Protein AF-A0A6B1W3E7-F1 (afdb_monomer_lite)

pLDDT: mean 83.63, std 7.72, range [58.0, 90.69]

Structure (mmCIF, N/CA/C/O backbone):
data_AF-A0A6B1W3E7-F1
#
_entry.id   AF-A0A6B1W3E7-F1
#
loop_
_atom_site.group_PDB
_atom_site.id
_atom_site.type_symbol
_atom_site.label_atom_id
_atom_site.label_alt_id
_atom_site.label_comp_id
_atom_site.labe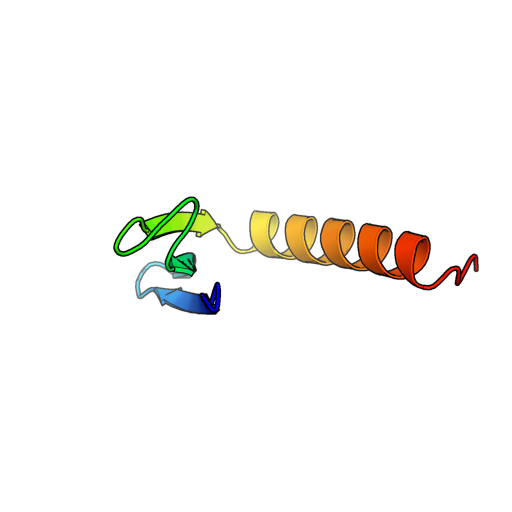l_asym_id
_atom_site.label_entity_id
_atom_site.label_seq_id
_atom_site.pdbx_PDB_ins_code
_atom_site.Cartn_x
_atom_site.Cartn_y
_atom_site.Cartn_z
_atom_site.occupancy
_atom_site.B_iso_or_equiv
_atom_site.auth_seq_id
_atom_site.auth_comp_id
_atom_site.auth_asym_id
_atom_site.auth_atom_id
_atom_site.pdbx_PDB_model_num
ATOM 1 N N . MET A 1 1 ? 8.478 7.540 -17.294 1.00 58.44 1 MET A N 1
ATOM 2 C CA . MET A 1 1 ? 7.114 7.048 -17.024 1.00 58.44 1 MET A CA 1
ATOM 3 C C . MET A 1 1 ? 6.962 7.091 -15.531 1.00 58.44 1 MET A C 1
ATOM 5 O O . MET A 1 1 ? 7.801 6.497 -14.868 1.00 58.44 1 MET A O 1
ATOM 9 N N . ASP A 1 2 ? 5.986 7.836 -15.027 1.00 74.88 2 ASP A N 1
ATOM 10 C CA . ASP A 1 2 ? 5.810 7.974 -13.587 1.00 74.88 2 ASP A CA 1
ATOM 11 C C . ASP A 1 2 ? 4.993 6.791 -13.071 1.00 74.88 2 ASP A C 1
ATOM 13 O O . ASP A 1 2 ? 3.856 6.544 -13.493 1.00 74.88 2 ASP A O 1
ATOM 17 N N . THR A 1 3 ? 5.624 6.010 -12.200 1.00 73.44 3 THR A N 1
ATOM 18 C CA . THR A 1 3 ? 4.935 5.026 -11.372 1.00 73.44 3 THR A CA 1
ATOM 19 C C . THR A 1 3 ? 4.193 5.797 -10.294 1.00 73.44 3 THR A C 1
ATOM 21 O O . THR A 1 3 ? 4.796 6.580 -9.561 1.00 73.44 3 THR A O 1
ATOM 24 N N . HIS A 1 4 ? 2.885 5.585 -10.192 1.00 82.94 4 HIS A N 1
ATOM 25 C CA . HIS A 1 4 ? 2.065 6.221 -9.167 1.00 82.94 4 HIS A CA 1
ATOM 26 C C . HIS A 1 4 ? 1.528 5.160 -8.221 1.00 82.94 4 HIS A C 1
ATOM 28 O O . HIS A 1 4 ? 0.951 4.171 -8.671 1.00 82.94 4 HIS A O 1
ATOM 34 N N . ILE A 1 5 ? 1.705 5.396 -6.924 1.00 85.12 5 ILE A N 1
ATOM 35 C CA . ILE A 1 5 ? 1.101 4.590 -5.867 1.00 85.12 5 ILE A CA 1
ATOM 36 C C . ILE A 1 5 ? -0.158 5.317 -5.398 1.00 85.12 5 ILE A C 1
ATOM 38 O O . ILE A 1 5 ? -0.110 6.514 -5.100 1.00 85.12 5 ILE A O 1
ATOM 42 N N . ARG A 1 6 ? -1.286 4.613 -5.342 1.00 87.69 6 ARG A N 1
ATOM 43 C CA . ARG A 1 6 ? -2.524 5.090 -4.718 1.00 87.69 6 ARG A CA 1
ATOM 44 C C . ARG A 1 6 ? -2.906 4.152 -3.590 1.00 87.69 6 ARG A C 1
ATOM 46 O O . ARG A 1 6 ? -2.763 2.944 -3.715 1.00 87.69 6 ARG A O 1
ATOM 53 N N . VAL A 1 7 ? -3.394 4.724 -2.497 1.00 86.88 7 VAL A N 1
ATOM 54 C CA . VAL A 1 7 ? -3.898 3.971 -1.347 1.00 86.88 7 VAL A CA 1
ATOM 55 C C . VAL A 1 7 ? -5.315 4.448 -1.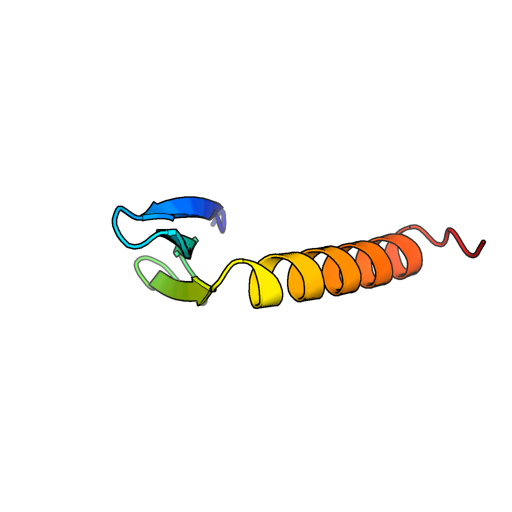062 1.00 86.88 7 VAL A C 1
ATOM 57 O O . VAL A 1 7 ? -5.554 5.655 -0.981 1.00 86.88 7 VAL A O 1
ATOM 60 N N . SER A 1 8 ? -6.261 3.521 -0.935 1.00 90.69 8 SER A N 1
ATOM 61 C CA . SER A 1 8 ? -7.666 3.820 -0.642 1.00 90.69 8 SER A CA 1
ATOM 62 C C . SER A 1 8 ? -8.248 2.836 0.374 1.00 90.69 8 SER A C 1
ATOM 64 O O . SER A 1 8 ? -7.784 1.705 0.475 1.00 90.69 8 SER A O 1
ATOM 66 N N . LEU A 1 9 ? -9.242 3.272 1.155 1.00 89.94 9 LEU A N 1
ATOM 67 C CA . LEU A 1 9 ? -9.986 2.414 2.082 1.00 89.94 9 LEU A CA 1
ATOM 68 C C . LEU A 1 9 ? -11.289 1.967 1.414 1.00 89.94 9 LEU A C 1
ATOM 70 O O . LEU A 1 9 ? -12.124 2.801 1.055 1.00 89.94 9 LEU A O 1
ATOM 74 N N . ASN A 1 10 ? -11.464 0.658 1.274 1.00 88.00 10 ASN A N 1
ATOM 75 C CA . ASN A 1 10 ? -12.659 0.048 0.711 1.00 88.00 10 ASN A CA 1
ATOM 76 C C . ASN A 1 10 ? -13.795 -0.040 1.739 1.00 88.00 10 ASN A C 1
ATOM 78 O O . ASN A 1 10 ? -13.603 0.064 2.952 1.00 88.00 10 ASN A O 1
ATOM 82 N N . GLN A 1 11 ? -15.012 -0.271 1.241 1.00 86.25 11 GLN A N 1
ATOM 83 C CA . GLN A 1 11 ? -16.224 -0.389 2.065 1.00 86.25 11 GLN A CA 1
ATOM 84 C C . GLN A 1 11 ? -16.209 -1.595 3.017 1.00 86.25 11 GLN A C 1
ATOM 86 O O . GLN A 1 11 ? -16.945 -1.611 3.998 1.00 86.25 11 GLN A O 1
ATOM 91 N N . ASP A 1 12 ? -15.378 -2.595 2.734 1.00 88.50 12 ASP A N 1
ATOM 92 C CA . ASP A 1 12 ? -15.165 -3.783 3.560 1.00 88.50 12 ASP A CA 1
ATOM 93 C C . ASP A 1 12 ? -14.035 -3.604 4.592 1.00 88.50 12 ASP A C 1
ATOM 95 O O . ASP A 1 12 ? -13.574 -4.583 5.175 1.00 88.50 12 ASP A O 1
ATOM 99 N N . TYR A 1 13 ? -13.608 -2.358 4.827 1.00 85.06 13 TYR A N 1
ATOM 100 C CA . TYR A 1 13 ? -12.546 -1.970 5.760 1.00 85.06 13 TYR A CA 1
ATOM 101 C C . TYR A 1 13 ? -11.152 -2.519 5.423 1.00 85.06 13 TYR A C 1
ATOM 103 O O . TYR A 1 13 ? -10.267 -2.517 6.278 1.00 85.06 13 TYR A O 1
ATOM 111 N N . ARG A 1 14 ? -10.930 -2.940 4.174 1.00 88.56 14 ARG A N 1
ATOM 112 C CA . ARG A 1 14 ? -9.596 -3.266 3.656 1.00 88.56 14 ARG A CA 1
ATOM 113 C C . ARG A 1 14 ? -9.008 -2.094 2.886 1.00 88.56 14 ARG A C 1
ATOM 115 O O . ARG A 1 14 ? -9.731 -1.315 2.269 1.00 88.56 14 ARG A O 1
ATOM 122 N N . PHE A 1 15 ? -7.692 -1.977 2.898 1.00 88.44 15 PHE A N 1
ATOM 123 C CA . PHE A 1 15 ? -6.966 -1.007 2.095 1.00 88.44 15 PHE A CA 1
ATOM 124 C C . PHE A 1 15 ? -6.655 -1.600 0.724 1.00 88.44 15 PHE A C 1
ATOM 126 O O . PHE A 1 15 ? -6.206 -2.737 0.634 1.00 88.44 15 PHE A O 1
ATOM 133 N N . SER A 1 16 ? -6.875 -0.834 -0.340 1.00 89.88 16 SER A N 1
ATOM 134 C CA . SER A 1 16 ? -6.356 -1.139 -1.673 1.00 89.88 16 SER A CA 1
ATOM 135 C C . SER A 1 16 ? -5.132 -0.271 -1.939 1.00 89.88 16 SER A C 1
ATOM 137 O O . SER A 1 16 ? -5.201 0.957 -1.818 1.00 89.88 16 SER A O 1
ATOM 139 N N . VAL A 1 17 ? -4.010 -0.919 -2.256 1.00 88.62 17 VAL A N 1
ATOM 140 C CA . VAL A 1 17 ? -2.768 -0.290 -2.708 1.00 88.62 17 VAL A CA 1
ATOM 141 C C . VAL A 1 17 ? -2.593 -0.597 -4.189 1.00 88.62 17 VAL A C 1
ATOM 143 O O . VAL A 1 17 ? -2.377 -1.739 -4.587 1.00 88.62 17 VAL A O 1
ATOM 146 N N . GLU A 1 18 ? -2.674 0.447 -4.997 1.00 89.31 18 GLU A N 1
ATOM 147 C CA . GLU A 1 18 ? -2.624 0.411 -6.451 1.00 89.31 18 GLU A CA 1
ATOM 148 C C . GLU A 1 18 ? -1.280 0.961 -6.937 1.00 89.31 18 GLU A C 1
ATOM 150 O O . GLU A 1 18 ? -0.943 2.118 -6.673 1.00 89.31 18 GLU A O 1
ATOM 155 N N . ILE A 1 19 ? -0.515 0.159 -7.678 1.00 87.56 19 ILE A N 1
ATOM 156 C CA . ILE A 1 19 ? 0.715 0.582 -8.354 1.00 87.56 19 ILE A CA 1
ATOM 157 C C . ILE A 1 19 ? 0.439 0.661 -9.851 1.00 87.56 19 ILE A C 1
ATOM 159 O O . ILE A 1 19 ? 0.351 -0.349 -10.557 1.00 87.56 19 ILE A O 1
ATOM 163 N N . LEU A 1 20 ? 0.300 1.888 -10.344 1.00 85.31 20 LEU A N 1
ATOM 164 C CA . LEU A 1 20 ? 0.049 2.173 -11.751 1.00 85.31 20 LEU A CA 1
ATOM 165 C C . LEU A 1 20 ? 1.356 2.158 -12.547 1.00 85.31 20 LEU A C 1
ATOM 167 O O . LEU A 1 20 ? 2.373 2.692 -12.105 1.00 85.31 20 LEU A O 1
ATOM 171 N N . ASN A 1 21 ? 1.288 1.607 -13.759 1.00 83.69 21 ASN A N 1
ATOM 172 C CA . ASN A 1 21 ? 2.414 1.410 -14.674 1.00 83.69 21 ASN A CA 1
ATOM 173 C C . ASN A 1 21 ? 3.515 0.481 -14.131 1.00 83.69 21 ASN A C 1
ATOM 175 O O . ASN A 1 21 ? 4.698 0.653 -14.438 1.00 83.69 21 ASN A O 1
ATOM 179 N N . PHE A 1 22 ? 3.142 -0.520 -13.330 1.00 78.81 22 PHE A N 1
ATOM 180 C CA . PHE A 1 22 ? 4.084 -1.488 -12.777 1.00 78.81 22 PHE A CA 1
ATOM 181 C C . PHE A 1 22 ? 4.694 -2.342 -13.900 1.00 78.81 22 PHE A C 1
ATOM 183 O O . PHE A 1 22 ? 4.017 -3.185 -14.465 1.00 78.81 22 PHE A O 1
ATOM 190 N N . HIS A 1 23 ? 5.974 -2.139 -14.228 1.00 78.06 23 HIS A N 1
ATOM 191 C CA . HIS A 1 23 ? 6.690 -2.768 -15.360 1.00 78.06 23 HIS A CA 1
ATOM 192 C C . HIS A 1 23 ? 6.304 -2.294 -16.776 1.00 78.06 23 HIS A C 1
ATOM 194 O O . HIS A 1 23 ? 6.842 -2.809 -17.757 1.00 78.06 23 HIS A O 1
ATOM 200 N N . GLY A 1 24 ? 5.443 -1.285 -16.924 1.00 79.12 24 GLY A N 1
ATOM 201 C CA . GLY A 1 24 ? 5.135 -0.700 -18.231 1.00 79.12 24 GLY A CA 1
ATOM 202 C C . GLY A 1 24 ? 3.762 -0.032 -18.305 1.00 79.12 24 GLY A C 1
ATOM 203 O O . GLY A 1 24 ? 2.971 -0.146 -17.370 1.00 79.12 24 GLY A O 1
ATOM 204 N N . PRO A 1 25 ? 3.453 0.669 -19.411 1.00 84.19 25 PRO A N 1
ATOM 205 C CA . PRO A 1 25 ? 2.179 1.360 -19.595 1.00 84.19 25 PRO A CA 1
ATOM 206 C C . PRO A 1 25 ? 0.973 0.449 -19.408 1.00 84.19 25 PRO A C 1
ATOM 208 O O . PRO A 1 25 ? 0.881 -0.600 -20.042 1.00 84.19 25 PRO A O 1
ATOM 211 N N . GLY A 1 26 ? 0.023 0.884 -18.583 1.00 80.56 26 GLY A N 1
ATOM 212 C CA . GLY A 1 26 ? -1.260 0.196 -18.420 1.00 80.56 26 GLY A CA 1
ATOM 213 C C . GLY A 1 26 ? -1.195 -1.105 -17.619 1.00 80.56 26 GLY A C 1
ATOM 214 O O . GLY A 1 26 ? -2.230 -1.740 -17.435 1.00 80.56 26 GLY A O 1
ATOM 215 N N . VAL A 1 27 ? -0.021 -1.490 -17.111 1.00 81.12 27 VAL A N 1
ATOM 216 C CA . VAL A 1 27 ? 0.091 -2.591 -16.154 1.00 81.12 27 VAL A CA 1
ATOM 217 C C . VAL A 1 27 ? -0.194 -2.050 -14.756 1.00 81.12 27 VAL A C 1
ATOM 219 O O . VAL A 1 27 ? 0.437 -1.093 -14.303 1.00 81.12 27 VAL A O 1
ATOM 222 N N . HIS A 1 28 ? -1.175 -2.650 -14.091 1.00 84.81 28 HIS A N 1
ATOM 223 C CA . HIS A 1 28 ? -1.631 -2.267 -12.762 1.00 84.81 28 HIS A CA 1
ATOM 224 C C . HIS A 1 28 ? -1.449 -3.439 -11.800 1.00 84.81 28 HIS A C 1
ATOM 226 O O . HIS A 1 28 ? -1.882 -4.551 -12.103 1.00 84.81 28 HIS A O 1
ATOM 232 N N . LEU A 1 29 ? -0.808 -3.185 -10.660 1.00 85.12 29 LEU A N 1
ATOM 233 C CA . LEU A 1 29 ? -0.767 -4.120 -9.541 1.00 85.12 29 LEU A CA 1
ATOM 234 C C . LEU A 1 29 ? -1.653 -3.575 -8.423 1.00 85.12 29 LEU A C 1
ATOM 236 O O . LEU A 1 29 ? -1.384 -2.491 -7.917 1.00 85.12 29 LEU A O 1
ATOM 240 N N . GLU A 1 30 ? -2.668 -4.339 -8.033 1.00 88.31 30 GLU A N 1
ATOM 241 C CA . GLU A 1 30 ? -3.514 -4.035 -6.880 1.00 88.31 30 GLU A CA 1
ATOM 242 C C . GLU A 1 30 ? -3.245 -5.048 -5.766 1.00 88.31 30 GLU A C 1
ATOM 244 O O . GLU A 1 30 ? -3.240 -6.259 -6.003 1.00 88.31 30 GLU A O 1
ATOM 249 N N . VAL A 1 31 ? -3.035 -4.551 -4.550 1.00 88.06 31 VAL A N 1
ATOM 250 C CA . VAL A 1 31 ? -2.888 -5.367 -3.344 1.00 88.06 31 VAL A CA 1
ATOM 251 C C . VAL A 1 31 ? -3.953 -4.945 -2.342 1.00 88.06 31 VAL A C 1
ATOM 253 O O . VAL A 1 31 ? -4.063 -3.768 -2.006 1.00 88.06 31 VAL A O 1
ATOM 256 N N . LEU A 1 32 ? -4.726 -5.916 -1.856 1.00 89.00 32 LEU A N 1
ATOM 257 C CA . LEU A 1 32 ? -5.675 -5.715 -0.766 1.00 89.00 32 LEU A CA 1
ATOM 258 C C . LEU A 1 32 ? -5.001 -6.079 0.554 1.00 89.00 32 LEU A C 1
ATOM 260 O O . LEU A 1 32 ? -4.546 -7.209 0.715 1.00 89.00 32 LEU A O 1
ATOM 264 N N . LEU A 1 33 ? -4.968 -5.130 1.480 1.00 89.06 33 LEU A N 1
ATOM 265 C CA . LEU A 1 33 ? -4.360 -5.261 2.799 1.00 89.06 33 LEU A CA 1
ATOM 266 C C . LEU A 1 33 ? -5.437 -5.093 3.865 1.00 89.06 33 LEU A C 1
ATO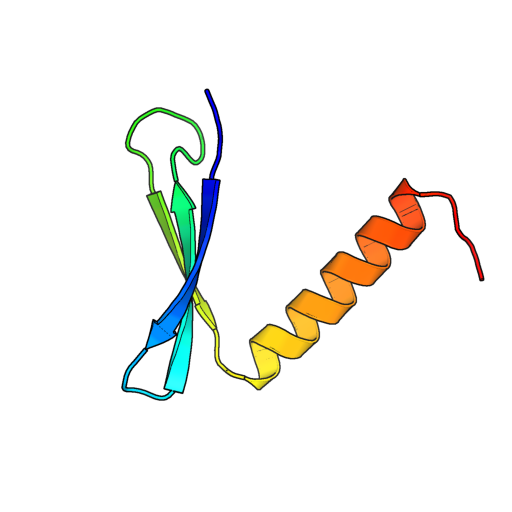M 268 O O . LEU A 1 33 ? -6.307 -4.224 3.745 1.00 89.06 33 LEU A O 1
ATOM 272 N N . ASP A 1 34 ? -5.387 -5.894 4.921 1.00 89.81 34 ASP A N 1
ATOM 273 C CA . ASP A 1 34 ? -6.131 -5.552 6.127 1.00 89.81 34 ASP A CA 1
ATOM 274 C C . ASP A 1 34 ? -5.371 -4.507 6.970 1.00 89.81 34 ASP A C 1
ATOM 276 O O . ASP A 1 34 ? -4.283 -4.038 6.621 1.00 89.81 34 ASP A O 1
ATOM 280 N N . THR A 1 35 ? -5.974 -4.076 8.079 1.00 82.94 35 THR A N 1
ATOM 281 C CA . THR A 1 35 ? -5.348 -3.098 8.979 1.00 82.94 35 THR A CA 1
ATOM 282 C C . THR A 1 35 ? -4.044 -3.598 9.601 1.00 82.94 35 THR A C 1
ATOM 284 O O . THR A 1 35 ? -3.157 -2.787 9.844 1.00 82.94 35 THR A O 1
ATOM 287 N N . ALA A 1 36 ? -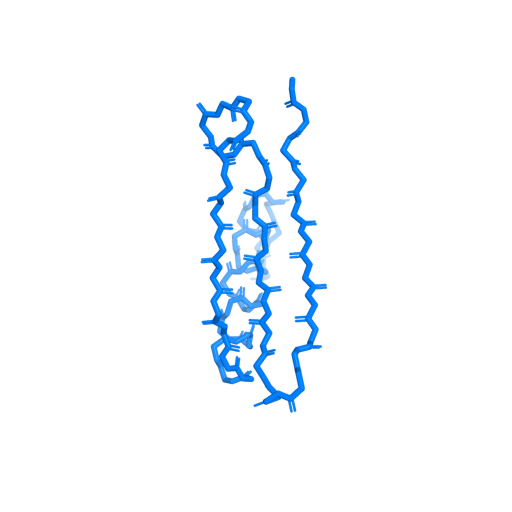3.920 -4.897 9.891 1.00 86.00 36 ALA A N 1
ATOM 288 C CA . ALA A 1 36 ? -2.716 -5.464 10.493 1.00 86.00 36 ALA A CA 1
ATOM 289 C C . ALA A 1 36 ? -1.575 -5.539 9.470 1.00 86.00 36 ALA A C 1
ATOM 291 O O . ALA A 1 36 ? -0.437 -5.205 9.803 1.00 86.00 36 ALA A O 1
ATOM 292 N N . ASP A 1 37 ? -1.891 -5.898 8.227 1.00 87.69 37 ASP A N 1
ATOM 293 C CA . ASP A 1 37 ? -0.940 -5.887 7.118 1.00 87.69 37 ASP A CA 1
ATOM 294 C C . ASP A 1 37 ? -0.427 -4.468 6.835 1.00 87.69 37 ASP A C 1
ATOM 296 O O . ASP A 1 37 ? 0.764 -4.273 6.595 1.00 87.69 37 ASP A O 1
ATOM 30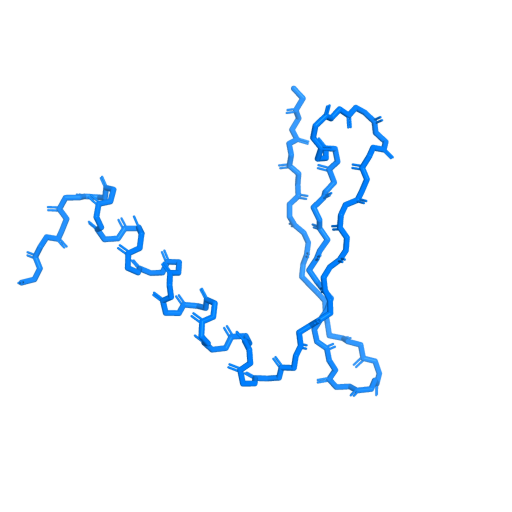0 N N . LEU A 1 38 ? -1.302 -3.455 6.916 1.00 82.62 38 LEU A N 1
ATOM 301 C CA . LEU A 1 38 ? -0.918 -2.060 6.690 1.00 82.62 38 LEU A CA 1
ATOM 302 C C . LEU A 1 38 ? 0.143 -1.579 7.690 1.00 82.62 38 LEU A C 1
ATOM 304 O O . LEU A 1 38 ? 1.096 -0.912 7.287 1.00 82.62 38 LEU A O 1
ATOM 308 N N . PHE A 1 39 ? 0.000 -1.920 8.974 1.00 85.38 39 PHE A N 1
ATOM 309 C CA . PHE A 1 39 ? 0.998 -1.562 9.987 1.00 85.38 39 PHE A CA 1
ATOM 310 C C . PHE A 1 39 ? 2.341 -2.250 9.728 1.00 85.38 39 PHE A C 1
ATOM 312 O O . PHE A 1 39 ? 3.374 -1.591 9.768 1.00 85.38 39 PHE A O 1
ATOM 319 N N . GLN A 1 40 ? 2.333 -3.536 9.367 1.00 86.94 40 GLN A N 1
ATOM 320 C CA . GLN A 1 40 ? 3.570 -4.245 9.015 1.00 86.94 40 GLN A CA 1
ATOM 321 C C . GLN A 1 40 ? 4.267 -3.618 7.802 1.00 86.94 40 GLN A C 1
ATOM 323 O O . GLN A 1 40 ? 5.489 -3.482 7.783 1.00 86.94 40 GLN A O 1
ATOM 328 N N . TRP A 1 41 ? 3.496 -3.205 6.793 1.00 85.38 41 TRP A N 1
ATOM 329 C CA . TRP A 1 41 ? 4.035 -2.512 5.624 1.00 85.38 41 TRP A CA 1
ATOM 330 C C . TRP A 1 41 ? 4.601 -1.138 5.977 1.00 85.38 41 TRP A C 1
ATOM 332 O O . TRP A 1 41 ? 5.639 -0.757 5.442 1.00 85.38 41 TRP A O 1
ATOM 342 N N . GLN A 1 42 ? 3.946 -0.396 6.873 1.00 85.88 42 GLN A N 1
ATOM 343 C CA . GLN A 1 42 ? 4.457 0.881 7.364 1.00 85.88 42 GLN A CA 1
ATOM 344 C C . GLN A 1 42 ? 5.811 0.706 8.060 1.00 85.88 42 GLN A C 1
ATOM 346 O O . GLN A 1 42 ? 6.737 1.458 7.759 1.00 85.88 42 GLN A O 1
ATOM 351 N N . ASP A 1 43 ? 5.935 -0.286 8.941 1.00 89.56 43 ASP A N 1
ATOM 352 C CA . ASP A 1 43 ? 7.179 -0.560 9.663 1.00 89.56 43 ASP A CA 1
ATOM 353 C C . ASP A 1 43 ? 8.308 -0.942 8.696 1.00 89.56 43 ASP A C 1
ATOM 355 O O . ASP A 1 43 ? 9.378 -0.337 8.735 1.00 89.56 43 ASP A O 1
ATOM 359 N N . ALA A 1 44 ? 8.047 -1.856 7.756 1.00 87.81 44 ALA A N 1
ATOM 360 C CA . ALA A 1 44 ? 9.035 -2.276 6.761 1.00 87.81 44 ALA A CA 1
ATOM 361 C C . ALA A 1 44 ? 9.479 -1.129 5.831 1.00 87.81 44 ALA A C 1
ATOM 363 O O . ALA A 1 44 ? 10.648 -1.037 5.454 1.00 87.81 44 ALA A O 1
ATOM 364 N N . LEU A 1 45 ? 8.557 -0.237 5.446 1.00 87.19 45 LEU A N 1
ATOM 365 C CA . LEU A 1 45 ? 8.888 0.937 4.633 1.00 87.19 45 LEU A CA 1
ATOM 366 C C . LEU A 1 45 ? 9.701 1.970 5.418 1.00 87.19 45 LEU A C 1
ATOM 368 O O . LEU A 1 45 ? 10.599 2.584 4.844 1.00 87.19 45 LEU A O 1
ATOM 372 N N . ASN A 1 46 ? 9.400 2.161 6.705 1.00 89.12 46 ASN A N 1
ATOM 373 C CA . ASN A 1 46 ? 10.182 3.034 7.576 1.00 89.12 46 ASN A CA 1
ATOM 374 C C . ASN A 1 46 ? 11.602 2.492 7.766 1.00 89.12 46 ASN A C 1
ATOM 376 O O . ASN A 1 46 ? 12.548 3.253 7.593 1.00 89.12 46 ASN A O 1
ATOM 380 N N . GLU A 1 47 ? 11.757 1.193 8.029 1.00 90.19 47 GLU A N 1
ATOM 381 C CA . GLU A 1 47 ? 13.066 0.535 8.145 1.00 90.19 47 GLU A CA 1
ATOM 382 C C . GLU A 1 47 ? 13.894 0.727 6.865 1.00 90.19 47 GLU A C 1
ATOM 384 O O . GLU A 1 47 ? 15.015 1.233 6.908 1.00 90.19 47 GLU A O 1
ATOM 389 N N . ALA A 1 48 ? 13.309 0.442 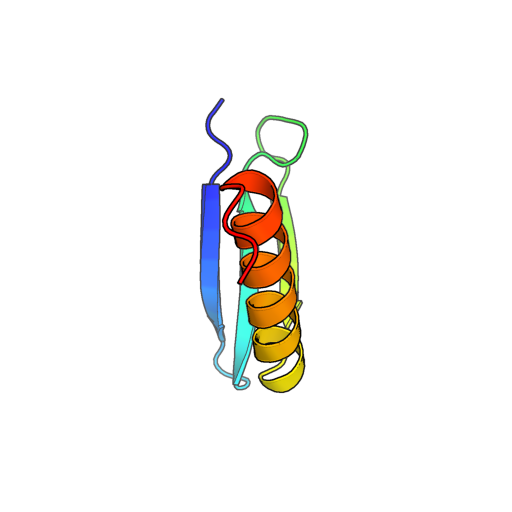5.696 1.00 87.06 48 ALA A N 1
ATOM 390 C CA . ALA A 1 48 ? 13.980 0.652 4.412 1.00 87.06 48 ALA A CA 1
ATOM 391 C C . ALA A 1 48 ? 14.346 2.129 4.160 1.00 87.06 48 ALA A C 1
ATOM 393 O O . ALA A 1 48 ? 15.370 2.431 3.539 1.00 87.06 48 ALA A O 1
ATOM 394 N N . TRP A 1 49 ? 13.513 3.067 4.623 1.00 85.50 49 TRP A N 1
ATOM 395 C CA . TRP A 1 49 ? 13.802 4.496 4.534 1.00 85.50 49 TRP A CA 1
ATOM 396 C C . TRP A 1 49 ? 14.960 4.909 5.445 1.00 85.50 49 TRP A C 1
ATOM 398 O O . TRP A 1 49 ? 15.822 5.673 5.011 1.00 85.50 49 TRP A O 1
ATOM 408 N N . GLU A 1 50 ? 15.006 4.408 6.678 1.00 88.62 50 GLU A N 1
ATOM 409 C CA . GLU A 1 50 ? 16.097 4.655 7.625 1.00 88.62 50 GLU A CA 1
ATOM 410 C C . GLU A 1 50 ? 17.434 4.133 7.083 1.00 88.62 50 GLU A C 1
ATOM 412 O O . GLU A 1 50 ? 18.429 4.869 7.088 1.00 88.62 50 GLU A O 1
ATOM 417 N N . GLU A 1 51 ? 17.436 2.920 6.515 1.00 86.12 51 GLU A N 1
ATOM 418 C CA . GLU A 1 51 ? 18.595 2.344 5.825 1.00 86.12 51 GLU A CA 1
ATOM 419 C C . GLU A 1 51 ? 19.064 3.226 4.659 1.00 86.12 51 GLU A C 1
ATOM 421 O O . GLU A 1 51 ? 20.251 3.550 4.556 1.00 86.12 51 GLU A O 1
ATOM 426 N N . TYR A 1 52 ? 18.141 3.658 3.792 1.00 82.00 52 TYR A N 1
ATOM 427 C CA . TYR A 1 52 ? 18.457 4.532 2.659 1.00 82.00 52 TYR A CA 1
ATOM 428 C C . TYR A 1 52 ? 18.996 5.897 3.105 1.00 82.00 52 TYR A C 1
ATOM 430 O O . TYR A 1 52 ? 19.964 6.408 2.536 1.00 82.00 52 TYR A O 1
ATOM 438 N N . ALA A 1 53 ? 18.368 6.499 4.115 1.00 82.00 53 ALA A N 1
ATOM 439 C CA . ALA A 1 53 ? 18.723 7.817 4.621 1.00 82.00 53 ALA A CA 1
ATOM 440 C C . ALA A 1 53 ? 20.042 7.812 5.418 1.00 82.00 53 ALA A C 1
ATOM 442 O O . ALA A 1 53 ? 20.541 8.882 5.772 1.00 82.00 53 ALA A O 1
ATOM 443 N N . GLY A 1 54 ? 20.611 6.633 5.701 1.00 72.50 54 GLY A N 1
ATOM 444 C CA . GLY A 1 54 ? 21.804 6.482 6.533 1.00 72.50 54 GLY A CA 1
ATOM 445 C C . GLY A 1 54 ? 21.575 6.926 7.979 1.00 72.50 54 GLY A C 1
ATOM 446 O O . GLY A 1 54 ? 22.529 7.273 8.676 1.00 72.50 54 GLY A O 1
ATOM 447 N N . VAL A 1 55 ? 20.314 6.960 8.421 1.00 64.25 55 VAL A N 1
ATOM 448 C CA . VAL A 1 55 ? 19.934 7.325 9.785 1.00 64.25 55 VAL A CA 1
ATOM 449 C C . VAL A 1 55 ? 19.928 6.038 10.600 1.00 64.25 55 VAL A C 1
ATOM 451 O O . VAL A 1 55 ? 18.900 5.403 10.777 1.00 64.25 55 VAL A O 1
ATOM 454 N N . SER A 1 56 ? 21.105 5.616 11.059 1.00 58.00 56 SER A N 1
ATOM 455 C CA . SER A 1 56 ? 21.194 4.612 12.122 1.00 58.00 56 SER A CA 1
ATOM 456 C C . SER A 1 56 ? 20.903 5.304 13.452 1.00 58.00 56 SER A C 1
ATOM 458 O O . SER A 1 56 ? 21.621 6.239 13.814 1.00 58.00 56 SER A O 1
ATOM 460 N N . VAL A 1 57 ? 19.840 4.885 14.142 1.00 58.69 57 VAL A N 1
ATOM 461 C CA . VAL A 1 57 ? 19.561 5.300 15.529 1.00 58.69 57 VAL A CA 1
ATOM 462 C C . VAL A 1 57 ? 20.577 4.673 16.479 1.00 58.69 57 VAL A C 1
ATOM 464 O O . VAL A 1 57 ? 20.881 3.471 16.308 1.00 58.69 57 VAL A O 1
#

Organism: Bifidobacterium longum (NCBI:txid216816)

Secondary structure (DSSP, 8-state):
---EEEEEE-TTSPEEEEEETTTSTT-EEEEEE-HHHHHHHHHHHHHHHHHHHT---

Radius of gyration: 13.8 Å; chains: 1; bounding box: 38×14×35 Å

Foldseek 3Di:
DDWDWDWDQDPVRWIWIWTAQPVHHPDIDIDTHHPVRVVVVVVVVVVVVCVVVVPDD

Sequence (57 aa):
MDTHIRVSLNQDYRFSVEILNFHGPGVHLEVLLDTADLFQWQDALNEAWEEYAGVSV